Protein AF-A0A370FTV2-F1 (afdb_monomer_lite)

Foldseek 3Di:
DVPPVVVVVVVVVVCVVVDDDPCPPPDDDDDPDPVVVLVVLVVVLVVLLCLQLCPVVDDDPLSVQLNLLLVLLLQLQLVLQQVVCCVPVVDGDPVSSSQSSVQSSVQCRVCSSPDDSVVSSVSSNVSSVVVVVVVVVVVVDCSPPDPDDDCVVVVVVVVVVVVCVVVVVVDDD

Radius of gyration: 20.58 Å; chains: 1; bounding box: 53×48×52 Å

pLDDT: mean 76.9, std 18.68, range [35.16, 95.62]

Structure (mmCIF, N/CA/C/O backbone):
data_AF-A0A370FTV2-F1
#
_entry.id   AF-A0A370FTV2-F1
#
loop_
_atom_site.group_PDB
_atom_site.id
_atom_site.type_symbol
_atom_site.label_atom_id
_atom_site.label_alt_id
_atom_site.label_comp_id
_atom_site.label_asym_id
_atom_site.label_entity_id
_atom_site.label_seq_id
_atom_site.pdbx_PDB_ins_code
_atom_site.Cartn_x
_atom_site.Cartn_y
_atom_site.Cartn_z
_atom_site.occupancy
_atom_site.B_iso_or_equiv
_atom_site.auth_seq_id
_atom_site.auth_comp_id
_atom_site.auth_asym_id
_atom_site.auth_atom_id
_atom_site.pdbx_PDB_model_num
ATOM 1 N N . MET A 1 1 ? -1.020 -11.161 -9.777 1.00 52.06 1 MET A N 1
ATOM 2 C CA . MET A 1 1 ? -2.396 -11.665 -9.522 1.00 52.06 1 MET A CA 1
ATOM 3 C C . MET A 1 1 ? -2.418 -12.893 -8.604 1.00 52.06 1 MET A C 1
ATOM 5 O O . MET A 1 1 ? -3.250 -12.926 -7.708 1.00 52.06 1 MET A O 1
ATOM 9 N N . VAL A 1 2 ? -1.489 -13.851 -8.754 1.00 61.62 2 VAL A N 1
ATOM 10 C CA . VAL A 1 2 ? -1.478 -15.118 -7.987 1.00 61.62 2 VAL A CA 1
ATOM 11 C C . VAL A 1 2 ? -1.445 -14.915 -6.468 1.00 61.62 2 VAL A C 1
ATOM 13 O O . VAL A 1 2 ? -2.312 -15.440 -5.783 1.00 61.62 2 VAL A O 1
ATOM 16 N N . VAL A 1 3 ? -0.516 -14.120 -5.932 1.00 74.69 3 VAL A N 1
ATOM 17 C CA . VAL A 1 3 ? -0.322 -13.998 -4.471 1.00 74.69 3 VAL A CA 1
ATOM 18 C C . VAL A 1 3 ? -1.479 -13.260 -3.785 1.00 74.69 3 VAL A C 1
ATOM 20 O O . VAL A 1 3 ? -2.067 -13.764 -2.834 1.00 74.69 3 VAL A O 1
ATOM 23 N N . HIS A 1 4 ? -1.865 -12.090 -4.294 1.00 77.81 4 HIS A N 1
ATOM 24 C CA . HIS A 1 4 ? -2.853 -11.229 -3.632 1.00 77.81 4 HIS A CA 1
ATOM 25 C C . HIS A 1 4 ? -4.285 -11.769 -3.696 1.00 77.81 4 HIS A C 1
ATOM 27 O O . HIS A 1 4 ? -5.000 -11.735 -2.695 1.00 77.81 4 HIS A O 1
ATOM 33 N N . ALA A 1 5 ? -4.710 -12.291 -4.851 1.00 72.69 5 ALA A N 1
ATOM 34 C CA . ALA A 1 5 ? -6.067 -12.807 -5.008 1.00 72.69 5 ALA A CA 1
ATOM 35 C C . ALA A 1 5 ? -6.262 -14.130 -4.252 1.00 72.69 5 ALA A C 1
ATOM 37 O O . ALA A 1 5 ? -7.291 -14.313 -3.600 1.00 72.69 5 ALA A O 1
ATOM 38 N N . SER A 1 6 ? -5.267 -15.026 -4.284 1.00 76.31 6 SER A N 1
ATOM 39 C CA . SER A 1 6 ? -5.336 -16.300 -3.556 1.00 76.31 6 SER A CA 1
ATOM 40 C C . SER A 1 6 ? -5.300 -16.094 -2.042 1.00 76.31 6 SER A C 1
ATOM 42 O O . SER A 1 6 ? -6.149 -16.642 -1.341 1.00 76.31 6 SER A O 1
ATOM 44 N N . ALA A 1 7 ? -4.402 -15.239 -1.537 1.00 76.50 7 ALA A N 1
ATOM 45 C CA . ALA A 1 7 ? -4.344 -14.901 -0.119 1.00 76.50 7 ALA A CA 1
ATOM 46 C C . ALA A 1 7 ? -5.646 -14.236 0.358 1.00 76.50 7 ALA A C 1
ATOM 48 O O . ALA A 1 7 ? -6.161 -14.579 1.422 1.00 76.50 7 ALA A O 1
ATOM 49 N N . GLY A 1 8 ? -6.226 -13.337 -0.449 1.00 73.94 8 GLY A N 1
ATOM 50 C CA . GLY A 1 8 ? -7.512 -12.703 -0.151 1.00 73.94 8 GLY A CA 1
ATOM 51 C C . GLY A 1 8 ? -8.675 -13.699 -0.084 1.00 73.94 8 GLY A C 1
ATOM 52 O O . GLY A 1 8 ? -9.466 -13.664 0.861 1.00 73.94 8 GLY A O 1
ATOM 53 N N . ALA A 1 9 ? -8.759 -14.622 -1.046 1.00 79.88 9 ALA A N 1
ATOM 54 C CA . ALA A 1 9 ? -9.785 -15.664 -1.067 1.00 79.88 9 ALA A CA 1
ATOM 55 C C . ALA A 1 9 ? -9.634 -16.650 0.105 1.00 79.88 9 ALA A C 1
ATOM 57 O O . ALA A 1 9 ? -10.620 -16.969 0.772 1.00 79.88 9 ALA A O 1
ATOM 58 N N . ALA A 1 10 ? -8.403 -17.077 0.405 1.00 79.81 10 ALA A N 1
ATOM 59 C CA . ALA A 1 10 ? -8.106 -17.954 1.534 1.00 79.81 10 ALA A CA 1
ATOM 60 C C . ALA A 1 10 ? -8.464 -17.292 2.873 1.00 79.81 10 ALA A C 1
ATOM 62 O O . ALA A 1 10 ? -9.127 -17.907 3.708 1.00 79.81 10 ALA A O 1
ATOM 63 N N . ALA A 1 11 ? -8.109 -16.016 3.059 1.00 79.12 11 ALA A N 1
ATOM 64 C CA . ALA A 1 11 ? -8.458 -15.268 4.263 1.00 79.12 11 ALA A CA 1
ATOM 65 C C . ALA A 1 11 ? -9.979 -15.172 4.458 1.00 79.12 11 ALA A C 1
ATOM 67 O O . ALA A 1 11 ? -10.470 -15.344 5.575 1.00 79.12 11 ALA A O 1
ATOM 68 N N . LEU A 1 12 ? -10.739 -14.940 3.379 1.00 79.44 12 LEU A N 1
ATOM 69 C CA . LEU A 1 12 ? -12.200 -14.903 3.437 1.00 79.44 12 LEU A CA 1
ATOM 70 C C . LEU A 1 12 ? -12.795 -16.273 3.790 1.00 79.44 12 LEU A C 1
ATOM 72 O O . LEU A 1 12 ? -13.694 -16.341 4.627 1.00 79.44 12 LEU A O 1
ATOM 76 N N . ALA A 1 13 ? -12.280 -17.353 3.199 1.00 84.12 13 ALA A N 1
ATOM 77 C CA . ALA A 1 13 ? -12.715 -18.712 3.513 1.00 84.12 13 ALA A CA 1
ATOM 78 C C . ALA A 1 13 ? -12.480 -19.050 4.995 1.00 84.12 13 ALA A C 1
ATOM 80 O O . ALA A 1 13 ? -13.395 -19.509 5.678 1.00 84.12 13 ALA A O 1
ATOM 81 N N . ILE A 1 14 ? -11.293 -18.735 5.524 1.00 83.56 14 ILE A N 1
ATOM 82 C CA . ILE A 1 14 ? -10.955 -18.950 6.939 1.00 83.56 14 ILE A CA 1
ATOM 83 C C . ILE A 1 14 ? -11.870 -18.125 7.853 1.00 83.56 14 ILE A C 1
ATOM 85 O O . ILE A 1 14 ? -12.379 -18.648 8.841 1.00 83.56 14 ILE A O 1
ATOM 89 N N . LEU A 1 15 ? -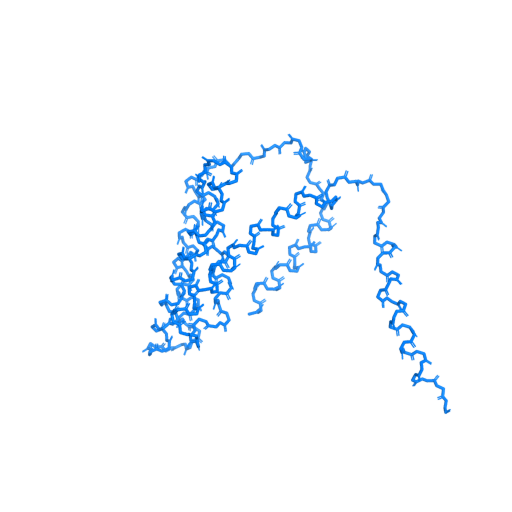12.142 -16.862 7.511 1.00 81.38 15 LEU A N 1
ATOM 90 C CA . LEU A 1 15 ? -13.063 -16.000 8.263 1.00 81.38 15 LEU A CA 1
ATOM 91 C C . LEU A 1 15 ? -14.478 -16.586 8.365 1.00 81.38 15 LEU A C 1
ATOM 93 O O . LEU A 1 15 ? -15.126 -16.438 9.401 1.00 81.38 15 LEU A O 1
ATOM 97 N N . VAL A 1 16 ? -14.957 -17.251 7.310 1.00 81.56 16 VAL A N 1
ATOM 98 C CA . VAL A 1 16 ? -16.271 -17.911 7.302 1.00 81.56 16 VAL A CA 1
ATOM 99 C C . VAL A 1 16 ? -16.275 -19.161 8.185 1.00 81.56 16 VAL A C 1
ATOM 101 O O . VAL A 1 16 ? -17.254 -19.390 8.893 1.00 81.56 16 VAL A O 1
ATOM 104 N N . VAL A 1 17 ? -15.190 -19.940 8.178 1.00 85.38 17 VAL A N 1
ATOM 105 C CA . VAL A 1 17 ? -15.082 -21.189 8.950 1.00 85.38 17 VAL A CA 1
ATOM 106 C C . VAL A 1 17 ? -14.866 -20.925 10.443 1.00 85.38 17 VAL A C 1
ATOM 108 O O . VAL A 1 17 ? -15.565 -21.500 11.272 1.00 85.38 17 VAL A O 1
ATOM 111 N N . VAL A 1 18 ? -13.930 -20.039 10.799 1.00 86.19 18 VAL A N 1
ATOM 112 C CA . VAL A 1 18 ? -13.589 -19.724 12.200 1.00 86.19 18 VAL A CA 1
ATOM 113 C C . VAL A 1 18 ? -14.689 -18.890 12.868 1.00 86.19 18 VAL A C 1
ATOM 115 O O . VAL A 1 18 ? -14.964 -19.042 14.058 1.00 86.19 18 VAL A O 1
ATOM 118 N N . GLY A 1 19 ? -15.362 -18.026 12.105 1.00 74.25 19 GLY A N 1
ATOM 119 C CA . GLY A 1 19 ? -16.423 -17.164 12.615 1.00 74.25 19 GLY A CA 1
ATOM 120 C C . GLY A 1 19 ? -15.914 -15.956 13.415 1.00 74.25 19 GLY A C 1
ATOM 121 O O . GLY A 1 19 ? -14.759 -15.542 13.327 1.00 74.25 19 GLY A O 1
ATOM 122 N N . ARG A 1 20 ? -16.821 -15.313 14.163 1.00 70.44 20 ARG A N 1
ATOM 123 C CA . ARG A 1 20 ? -16.543 -14.073 14.915 1.00 70.44 20 ARG A CA 1
ATOM 124 C C . ARG A 1 20 ? -15.758 -14.358 16.195 1.00 70.44 20 ARG A C 1
ATOM 126 O O . ARG A 1 20 ? -16.127 -15.251 16.951 1.00 70.44 20 ARG A O 1
ATOM 133 N N . ARG A 1 21 ? -14.766 -13.511 16.497 1.00 74.62 21 ARG A N 1
ATOM 134 C CA . ARG A 1 21 ? -14.107 -13.496 17.813 1.00 74.62 21 ARG A CA 1
ATOM 135 C C . ARG A 1 21 ? -15.084 -13.083 18.922 1.00 74.62 21 ARG A C 1
ATOM 137 O O . ARG A 1 21 ? -15.974 -12.258 18.686 1.00 74.62 21 ARG A O 1
ATOM 144 N N . ALA A 1 22 ? -14.870 -13.596 20.132 1.00 71.88 22 ALA A N 1
ATOM 145 C CA . ALA A 1 22 ? -15.567 -13.132 21.329 1.00 71.88 22 ALA A CA 1
ATOM 146 C C . ALA A 1 22 ? -15.300 -11.630 21.563 1.00 71.88 22 ALA A C 1
ATOM 148 O O . ALA A 1 22 ? -14.185 -11.153 21.351 1.00 71.88 22 ALA A O 1
ATOM 149 N N . GLY A 1 23 ? -16.333 -10.872 21.939 1.00 66.25 23 GLY A N 1
ATOM 150 C CA . GLY A 1 23 ? -16.245 -9.421 22.160 1.00 66.25 23 GLY A CA 1
ATOM 151 C C . GLY A 1 23 ? -16.332 -8.545 20.902 1.00 66.25 23 GLY A C 1
ATOM 152 O O . GLY A 1 23 ? -16.388 -7.332 21.022 1.00 66.25 23 GLY A O 1
ATOM 153 N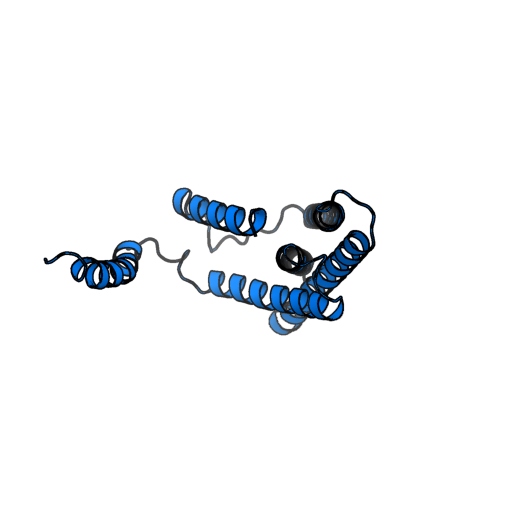 N . TRP A 1 24 ? -16.401 -9.102 19.687 1.00 65.31 24 TRP A N 1
ATOM 154 C CA . TRP A 1 24 ? -16.715 -8.303 18.491 1.00 65.31 24 TRP A CA 1
ATOM 155 C C . TRP A 1 24 ? -18.210 -7.951 18.458 1.00 65.31 24 TRP A C 1
ATOM 157 O O . TRP A 1 24 ? -19.004 -8.883 18.610 1.00 65.31 24 TRP A O 1
ATOM 167 N N . PRO A 1 25 ? -18.641 -6.709 18.166 1.00 63.44 25 PRO A N 1
ATOM 168 C CA . PRO A 1 25 ? -17.845 -5.552 17.740 1.00 63.44 25 PRO A CA 1
ATOM 169 C C . PRO A 1 25 ? -17.410 -4.612 18.878 1.00 63.44 25 PRO A C 1
ATOM 171 O O . PRO A 1 25 ? -16.708 -3.647 18.601 1.00 63.44 25 PRO A O 1
ATOM 174 N N . ASP A 1 26 ? -17.829 -4.876 20.115 1.00 58.47 26 ASP A N 1
ATOM 175 C CA . ASP A 1 26 ? -17.784 -3.910 21.220 1.00 58.47 26 ASP A CA 1
ATOM 176 C C . ASP A 1 26 ? -16.402 -3.781 21.890 1.00 58.47 26 ASP A C 1
ATOM 178 O O . ASP A 1 26 ? -16.135 -2.790 22.564 1.00 58.47 26 ASP A O 1
ATOM 182 N N . SER A 1 27 ? -15.489 -4.738 21.679 1.00 58.78 27 SER A N 1
ATOM 183 C CA . SER A 1 27 ? -14.089 -4.632 22.100 1.00 58.78 27 SER A CA 1
ATOM 184 C C . SER A 1 27 ? -13.210 -4.087 20.973 1.00 58.78 27 SER A C 1
ATOM 186 O O . SER A 1 27 ? -12.803 -4.804 20.047 1.00 58.78 27 SER A O 1
ATOM 188 N N . GLU A 1 28 ? -12.889 -2.796 21.054 1.00 57.75 28 GLU A N 1
ATOM 189 C CA . GLU A 1 28 ? -11.863 -2.186 20.215 1.00 57.75 28 GLU A CA 1
ATOM 190 C C . GLU A 1 28 ? -10.493 -2.720 20.652 1.00 57.75 28 GLU A C 1
ATOM 192 O O . GLU A 1 28 ? -9.984 -2.425 21.731 1.00 57.75 28 GLU A O 1
ATOM 197 N N . THR A 1 29 ? -9.909 -3.601 19.839 1.00 61.75 29 THR A N 1
ATOM 198 C CA . THR A 1 29 ? -8.578 -4.147 20.121 1.00 61.75 29 THR A CA 1
ATOM 199 C C . THR A 1 29 ? -7.534 -3.137 19.700 1.00 61.75 29 THR A C 1
ATOM 201 O O . THR A 1 29 ? -7.217 -3.033 18.514 1.00 61.75 29 THR A O 1
ATOM 204 N N . VAL A 1 30 ? -7.001 -2.416 20.678 1.00 64.31 30 VAL A N 1
ATOM 205 C CA . VAL A 1 30 ? -5.841 -1.551 20.488 1.00 64.31 30 VAL A CA 1
ATOM 206 C C . VAL A 1 30 ? -4.613 -2.432 20.210 1.00 64.31 30 VAL A C 1
ATOM 208 O O . VAL A 1 30 ? -4.427 -3.443 20.893 1.00 64.31 30 VAL A O 1
ATOM 211 N N . PRO A 1 31 ? -3.773 -2.108 19.210 1.00 68.81 31 PRO A N 1
ATOM 212 C CA . PRO A 1 31 ? -2.548 -2.860 18.962 1.00 68.81 31 PRO A CA 1
ATOM 213 C C . PRO A 1 31 ? -1.632 -2.830 20.186 1.00 68.81 31 PRO A C 1
ATOM 215 O O . PRO A 1 31 ? -1.322 -1.758 20.699 1.00 68.81 31 PRO A O 1
ATOM 218 N N . HIS A 1 32 ? -1.143 -3.997 20.610 1.00 79.00 32 HIS A N 1
ATOM 219 C CA . HIS A 1 32 ? -0.223 -4.107 21.748 1.00 79.00 32 HIS A CA 1
ATOM 220 C C . HIS A 1 32 ? 1.084 -3.324 21.543 1.00 79.00 32 HIS A C 1
ATOM 222 O O . HIS A 1 32 ? 1.689 -2.874 22.511 1.00 79.00 32 HIS A O 1
ATOM 228 N N . SER A 1 33 ? 1.524 -3.150 20.291 1.00 85.38 33 SER A N 1
ATOM 229 C CA . SER A 1 33 ? 2.691 -2.331 19.958 1.00 85.38 33 SER A CA 1
ATOM 230 C C . SER A 1 33 ? 2.590 -1.719 18.555 1.00 85.38 33 SER A C 1
ATOM 232 O O . SER A 1 33 ? 2.772 -2.369 17.520 1.00 85.38 33 SER A O 1
ATOM 234 N N . VAL A 1 34 ? 2.339 -0.410 18.516 1.00 85.38 34 VAL A N 1
ATOM 235 C CA . VAL A 1 34 ? 2.386 0.384 17.277 1.00 85.38 34 VAL A CA 1
ATOM 236 C C . VAL A 1 34 ? 3.790 0.380 16.646 1.00 85.38 34 VAL A C 1
ATOM 238 O O . VAL A 1 34 ? 3.869 0.140 15.440 1.00 85.38 34 VAL A O 1
ATOM 241 N N . PRO A 1 35 ? 4.906 0.517 17.399 1.00 87.44 35 PRO A N 1
ATOM 242 C CA . PRO A 1 35 ? 6.248 0.509 16.808 1.00 87.44 35 PRO A CA 1
ATOM 243 C C . PRO A 1 35 ? 6.579 -0.784 16.055 1.00 87.44 35 PRO A C 1
ATOM 245 O O . PRO A 1 35 ? 7.115 -0.740 14.951 1.00 87.44 35 PRO A O 1
ATOM 248 N N . LEU A 1 36 ? 6.188 -1.943 16.595 1.00 89.19 36 LEU A N 1
ATOM 249 C CA . LEU A 1 36 ? 6.419 -3.231 15.935 1.00 89.19 36 LEU A CA 1
ATOM 250 C C . LEU A 1 36 ? 5.658 -3.334 14.607 1.00 89.19 36 LEU A C 1
ATOM 252 O O . LEU A 1 36 ? 6.147 -3.932 13.651 1.00 89.19 36 LEU A O 1
ATOM 256 N N . THR A 1 37 ? 4.469 -2.733 14.531 1.00 87.62 37 THR A N 1
ATOM 257 C CA . THR A 1 37 ? 3.682 -2.688 13.292 1.00 87.62 37 THR A CA 1
ATOM 258 C C . THR A 1 37 ? 4.380 -1.850 12.223 1.00 87.62 37 THR A C 1
ATOM 260 O O . THR A 1 37 ? 4.408 -2.248 11.061 1.00 87.62 37 THR A O 1
ATOM 263 N N . ILE A 1 38 ? 5.008 -0.739 12.617 1.00 89.19 38 ILE A N 1
ATOM 264 C CA . ILE A 1 38 ? 5.796 0.110 11.714 1.00 89.19 38 ILE A CA 1
ATOM 265 C C . ILE A 1 38 ? 7.012 -0.651 11.190 1.00 89.19 38 ILE A C 1
ATOM 267 O O . ILE A 1 38 ? 7.247 -0.660 9.986 1.00 89.19 38 ILE A O 1
ATOM 271 N N . VAL A 1 39 ? 7.747 -1.341 12.067 1.00 92.44 39 VAL A N 1
ATOM 272 C CA . VAL A 1 39 ? 8.906 -2.155 11.665 1.00 92.44 39 VAL A CA 1
ATOM 273 C C . VAL A 1 39 ? 8.490 -3.232 10.661 1.00 92.44 39 VAL A C 1
ATOM 275 O O . VAL A 1 39 ? 9.124 -3.383 9.620 1.00 92.44 39 VAL A O 1
ATOM 278 N N . ARG A 1 40 ? 7.382 -3.938 10.921 1.00 89.06 40 ARG A N 1
ATOM 279 C CA . ARG A 1 40 ? 6.832 -4.939 9.992 1.00 89.06 40 ARG A CA 1
ATOM 280 C C . ARG A 1 40 ? 6.457 -4.330 8.643 1.00 89.06 40 ARG A C 1
ATOM 282 O O . ARG A 1 40 ? 6.775 -4.914 7.612 1.00 89.06 40 ARG A O 1
ATOM 289 N N . ALA A 1 41 ? 5.814 -3.164 8.645 1.00 89.88 41 ALA A N 1
ATOM 290 C CA . ALA A 1 41 ? 5.469 -2.452 7.419 1.00 89.88 41 ALA A CA 1
ATOM 291 C C . ALA A 1 41 ? 6.721 -2.011 6.640 1.00 89.88 41 ALA A C 1
ATOM 293 O O . ALA A 1 41 ? 6.758 -2.152 5.421 1.00 89.88 41 ALA A O 1
ATOM 294 N N . GLY A 1 42 ? 7.762 -1.547 7.337 1.00 90.62 42 GLY A N 1
ATOM 295 C CA . GLY A 1 42 ? 9.040 -1.163 6.736 1.00 90.62 42 GLY A CA 1
ATOM 296 C C . GLY A 1 42 ? 9.762 -2.340 6.081 1.00 90.62 42 GLY A C 1
ATOM 297 O O . GLY A 1 42 ? 10.169 -2.241 4.926 1.00 90.62 42 GLY A O 1
ATOM 298 N N . ILE A 1 43 ? 9.852 -3.480 6.775 1.00 93.75 43 ILE A N 1
ATOM 299 C CA . ILE A 1 43 ? 10.443 -4.710 6.220 1.00 93.75 43 ILE A CA 1
ATOM 300 C C . ILE A 1 43 ? 9.642 -5.194 5.006 1.00 93.75 43 ILE A C 1
ATOM 302 O O . ILE A 1 43 ? 10.234 -5.592 4.007 1.00 93.75 43 ILE A O 1
ATOM 306 N N . LEU A 1 44 ? 8.307 -5.137 5.066 1.00 92.50 44 LEU A N 1
ATOM 307 C CA . LEU A 1 44 ? 7.443 -5.539 3.956 1.00 92.50 44 LEU A CA 1
ATOM 308 C C . LEU A 1 44 ? 7.647 -4.653 2.725 1.00 92.50 44 LEU A C 1
ATOM 310 O O . LEU A 1 44 ? 7.762 -5.173 1.619 1.00 92.50 44 LEU A O 1
ATOM 314 N N . TRP A 1 45 ? 7.723 -3.334 2.912 1.00 92.81 45 TRP A N 1
ATOM 315 C CA . TRP A 1 45 ? 8.009 -2.403 1.822 1.00 92.81 45 TRP A CA 1
ATOM 316 C C . TRP A 1 45 ? 9.382 -2.690 1.219 1.00 92.81 45 TRP A C 1
ATOM 318 O O . TRP A 1 45 ? 9.493 -2.869 0.007 1.00 92.81 45 TRP A O 1
ATOM 328 N N . PHE A 1 46 ? 10.413 -2.811 2.058 1.00 92.62 46 PHE A N 1
ATOM 329 C CA . PHE A 1 46 ? 11.760 -3.135 1.600 1.00 92.62 46 PHE A CA 1
ATOM 330 C C . PHE A 1 46 ? 11.801 -4.455 0.816 1.00 92.62 46 PHE A C 1
ATOM 332 O O . PHE A 1 46 ? 12.342 -4.504 -0.286 1.00 92.62 46 PHE A O 1
ATOM 339 N N . GLY A 1 47 ? 11.168 -5.511 1.333 1.00 92.31 47 GLY A N 1
ATOM 340 C CA . GLY A 1 47 ? 11.081 -6.804 0.653 1.00 92.31 47 GLY A CA 1
ATOM 341 C C . GLY A 1 47 ? 10.339 -6.735 -0.685 1.00 92.31 47 GLY A C 1
ATOM 342 O O . GLY A 1 47 ? 10.676 -7.466 -1.617 1.00 92.31 47 GLY A O 1
ATOM 343 N N . TRP A 1 48 ? 9.380 -5.815 -0.824 1.00 92.75 48 TRP A N 1
ATOM 344 C CA . TRP A 1 48 ? 8.623 -5.628 -2.061 1.00 92.75 48 TRP A CA 1
ATOM 345 C C . TRP A 1 48 ? 9.474 -5.130 -3.230 1.00 92.75 48 TRP A C 1
ATOM 347 O O . TRP A 1 48 ? 9.164 -5.427 -4.384 1.00 92.75 48 TRP A O 1
ATOM 357 N N . PHE A 1 49 ? 10.570 -4.418 -2.948 1.00 89.38 49 PHE A N 1
ATOM 358 C CA . PHE A 1 49 ? 11.544 -4.049 -3.974 1.00 89.38 49 PHE A CA 1
ATOM 359 C C . PHE A 1 49 ? 12.147 -5.285 -4.633 1.00 89.38 49 PHE A C 1
ATOM 361 O O . PHE A 1 49 ? 12.144 -5.382 -5.857 1.00 89.38 49 PHE A O 1
ATOM 368 N N . GLY A 1 50 ? 12.590 -6.257 -3.831 1.00 87.38 50 GLY A N 1
ATOM 369 C CA . GLY A 1 50 ? 13.100 -7.529 -4.339 1.00 87.38 50 GLY A CA 1
ATOM 370 C C . GLY A 1 50 ? 12.029 -8.337 -5.072 1.00 87.38 50 GLY A C 1
ATOM 371 O O . GLY A 1 50 ? 12.317 -8.924 -6.108 1.00 87.38 50 GLY A O 1
ATOM 372 N N . PHE A 1 51 ? 10.785 -8.311 -4.584 1.00 87.69 51 PHE A N 1
ATOM 373 C CA . PHE A 1 51 ? 9.666 -9.020 -5.210 1.00 87.69 51 PHE A CA 1
ATOM 374 C C . PHE A 1 51 ? 9.332 -8.486 -6.613 1.00 87.69 51 PHE A C 1
ATOM 376 O O . PHE A 1 51 ? 9.180 -9.272 -7.540 1.00 87.69 51 PHE A O 1
ATOM 383 N N . ASN A 1 52 ? 9.251 -7.161 -6.789 1.00 89.12 52 ASN A N 1
ATOM 384 C CA . ASN A 1 52 ? 8.864 -6.561 -8.072 1.00 89.12 52 ASN A CA 1
ATOM 385 C C . ASN A 1 52 ? 10.042 -6.388 -9.042 1.00 89.12 52 ASN A C 1
ATOM 387 O O . ASN A 1 52 ? 9.861 -6.520 -10.248 1.00 89.12 52 ASN A O 1
ATOM 391 N N . ALA A 1 53 ? 11.242 -6.078 -8.547 1.00 87.00 53 ALA A N 1
ATOM 392 C CA . ALA A 1 53 ? 12.416 -5.885 -9.399 1.00 87.00 53 ALA A CA 1
ATOM 393 C C . ALA A 1 53 ? 13.130 -7.194 -9.746 1.00 87.00 53 ALA A C 1
ATOM 395 O O . ALA A 1 53 ? 13.782 -7.285 -10.782 1.00 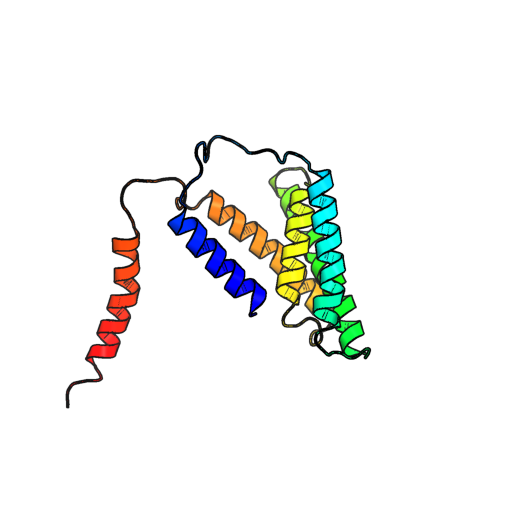87.00 53 ALA A O 1
ATOM 396 N N . GLY A 1 54 ? 13.014 -8.202 -8.877 1.00 84.12 54 GLY A N 1
ATOM 397 C CA . GLY A 1 54 ? 13.662 -9.500 -9.039 1.00 84.12 54 GLY A CA 1
ATOM 398 C C . GLY A 1 54 ? 12.910 -10.486 -9.932 1.00 84.12 54 GLY A C 1
ATOM 399 O O . GLY A 1 54 ? 13.498 -11.496 -10.305 1.00 84.12 54 GLY A O 1
ATOM 400 N N . ASP A 1 55 ? 11.657 -10.207 -10.314 1.00 81.81 55 ASP A N 1
ATOM 401 C CA . ASP A 1 55 ? 10.810 -11.129 -11.098 1.00 81.81 55 ASP A CA 1
ATOM 402 C C . ASP A 1 55 ? 11.421 -11.477 -12.472 1.00 81.81 55 ASP A C 1
ATOM 404 O O . ASP A 1 55 ? 11.257 -12.582 -12.981 1.00 81.81 55 ASP A O 1
ATOM 408 N N . GLY A 1 56 ? 12.215 -10.563 -13.042 1.00 77.44 56 GLY A N 1
ATOM 409 C CA . GLY A 1 56 ? 12.932 -10.776 -14.302 1.00 77.44 56 GLY A CA 1
ATOM 410 C C . GLY A 1 56 ? 14.286 -11.486 -14.179 1.00 77.44 56 GLY A C 1
ATOM 411 O O . GLY A 1 56 ? 14.932 -11.691 -15.204 1.00 77.44 56 GLY A O 1
ATOM 412 N N . LEU A 1 57 ? 14.748 -11.811 -12.959 1.00 83.50 57 LEU A N 1
ATOM 413 C CA . LEU A 1 57 ? 16.061 -12.418 -12.653 1.00 83.50 57 LEU A CA 1
ATOM 414 C C . LEU A 1 57 ? 17.268 -11.714 -13.314 1.00 83.50 57 LEU A C 1
ATOM 416 O O . LEU A 1 57 ? 18.321 -12.316 -13.525 1.00 83.50 57 LEU A O 1
ATOM 420 N N . GLN A 1 58 ? 17.123 -10.432 -13.650 1.00 86.38 58 GLN A N 1
ATOM 421 C CA . GLN A 1 58 ? 18.106 -9.633 -14.378 1.00 86.38 58 GLN A CA 1
ATOM 422 C C . GLN A 1 58 ? 18.149 -8.208 -13.824 1.00 86.38 58 GLN A C 1
ATOM 424 O O . GLN A 1 58 ? 17.117 -7.626 -13.503 1.00 86.38 58 GLN A O 1
ATOM 429 N N . ALA A 1 59 ? 19.342 -7.613 -13.778 1.00 87.69 59 ALA A N 1
ATOM 430 C CA . ALA A 1 59 ? 19.531 -6.209 -13.421 1.00 87.69 59 ALA A CA 1
ATOM 431 C C . ALA A 1 59 ? 19.552 -5.344 -14.691 1.00 87.69 59 ALA A C 1
ATOM 433 O O . ALA A 1 59 ? 20.609 -5.049 -15.244 1.00 87.69 59 ALA A O 1
ATOM 434 N N . ASN A 1 60 ? 18.368 -4.984 -15.188 1.00 89.38 60 ASN A N 1
ATOM 435 C CA . ASN A 1 60 ? 18.192 -4.218 -16.423 1.00 89.38 60 ASN A CA 1
ATOM 436 C C . ASN A 1 60 ? 17.262 -3.004 -16.211 1.00 89.38 60 ASN A C 1
ATOM 438 O O . ASN A 1 60 ? 16.787 -2.742 -15.103 1.00 89.38 60 ASN A O 1
ATOM 442 N N . GLY A 1 61 ? 16.986 -2.249 -17.280 1.00 88.12 61 GLY A N 1
ATOM 443 C CA . GLY A 1 61 ? 16.109 -1.074 -17.213 1.00 88.12 61 GLY A CA 1
ATOM 444 C C . GLY A 1 61 ? 14.683 -1.384 -16.737 1.00 88.12 61 GLY A C 1
ATOM 445 O O . GLY A 1 61 ? 14.072 -0.550 -16.075 1.00 88.12 61 GLY A O 1
ATOM 446 N N . VAL A 1 62 ? 14.176 -2.595 -16.994 1.00 88.62 62 VAL A N 1
ATOM 447 C CA . VAL A 1 62 ? 12.853 -3.040 -16.525 1.00 88.62 62 VAL A CA 1
ATOM 448 C C . VAL A 1 62 ? 12.857 -3.240 -15.008 1.00 88.62 62 VAL A C 1
ATOM 450 O O . VAL A 1 62 ? 11.928 -2.798 -14.337 1.00 88.62 62 VAL A O 1
ATOM 453 N N . ALA A 1 63 ? 13.920 -3.824 -14.447 1.00 90.00 63 ALA A N 1
ATOM 454 C CA . ALA A 1 63 ? 14.079 -3.957 -12.998 1.00 90.00 63 ALA A CA 1
ATOM 455 C C . ALA A 1 63 ? 14.180 -2.585 -12.304 1.00 90.00 63 ALA A C 1
ATOM 457 O O . ALA A 1 63 ? 13.545 -2.363 -11.272 1.00 90.00 63 ALA A O 1
ATOM 458 N N . ALA A 1 64 ? 14.915 -1.635 -12.896 1.00 91.25 64 ALA A N 1
ATOM 459 C CA . ALA A 1 64 ? 15.003 -0.266 -12.382 1.00 91.25 64 ALA A CA 1
ATOM 460 C C . ALA A 1 64 ? 13.640 0.451 -12.410 1.00 91.25 64 ALA A C 1
ATOM 462 O O . ALA A 1 64 ? 13.245 1.072 -11.421 1.00 91.25 64 ALA A O 1
ATOM 463 N N . GLN A 1 65 ? 12.889 0.313 -13.506 1.00 91.25 65 GLN A N 1
ATOM 464 C CA . GLN A 1 65 ? 11.528 0.842 -13.617 1.00 91.25 65 GLN A CA 1
ATOM 465 C C . GLN A 1 65 ? 10.580 0.204 -12.597 1.00 91.25 65 GLN A C 1
ATOM 467 O O . GLN A 1 65 ? 9.849 0.910 -11.904 1.00 91.25 65 GLN A O 1
ATOM 472 N N . ALA A 1 66 ? 10.650 -1.117 -12.417 1.00 91.69 66 ALA A N 1
ATOM 473 C CA . ALA A 1 66 ? 9.854 -1.819 -11.420 1.00 91.69 66 ALA A CA 1
ATOM 474 C C . ALA A 1 66 ? 10.134 -1.325 -9.993 1.00 91.69 66 ALA A C 1
ATOM 476 O O . ALA A 1 66 ? 9.185 -1.127 -9.231 1.00 91.69 66 ALA A O 1
ATOM 477 N N . LEU A 1 67 ? 11.396 -1.058 -9.628 1.00 92.31 67 LEU A N 1
ATOM 478 C CA . LEU A 1 67 ? 11.745 -0.460 -8.330 1.00 92.31 67 LEU A CA 1
ATOM 479 C C . LEU A 1 67 ? 11.110 0.919 -8.143 1.00 92.31 67 LEU A C 1
ATOM 481 O O . LEU A 1 67 ? 10.457 1.162 -7.123 1.00 92.31 67 LEU A O 1
ATOM 485 N N . LEU A 1 68 ? 11.279 1.805 -9.127 1.00 94.06 68 LEU A N 1
ATOM 486 C CA . LEU A 1 68 ? 10.750 3.168 -9.077 1.00 94.06 68 LEU A CA 1
ATOM 487 C C . LEU A 1 68 ? 9.226 3.164 -8.964 1.00 94.06 68 LEU A C 1
ATOM 489 O O . LEU A 1 68 ? 8.670 3.772 -8.050 1.00 94.06 68 LEU A O 1
ATOM 493 N N . ASN A 1 69 ? 8.551 2.404 -9.823 1.00 93.69 69 ASN A N 1
ATOM 494 C CA . ASN A 1 69 ? 7.097 2.295 -9.826 1.00 93.69 69 ASN A CA 1
ATOM 495 C C . ASN A 1 69 ? 6.561 1.703 -8.519 1.00 93.69 69 ASN A C 1
ATOM 497 O O . ASN A 1 69 ? 5.533 2.152 -8.013 1.00 93.69 69 ASN A O 1
ATOM 501 N N . THR A 1 70 ? 7.283 0.750 -7.925 1.00 94.31 70 THR A N 1
ATOM 502 C CA . THR A 1 70 ? 6.948 0.188 -6.609 1.00 94.31 70 THR A CA 1
ATOM 503 C C . THR A 1 70 ? 7.016 1.248 -5.514 1.00 94.31 70 THR A C 1
ATOM 505 O O . THR A 1 70 ? 6.081 1.369 -4.721 1.00 94.31 70 THR A O 1
ATOM 508 N N . HIS A 1 71 ? 8.087 2.047 -5.483 1.00 95.25 71 HIS A N 1
ATOM 509 C CA . HIS A 1 71 ? 8.242 3.119 -4.500 1.00 95.25 71 HIS A CA 1
ATOM 510 C C . HIS A 1 71 ? 7.163 4.195 -4.656 1.00 95.25 71 HIS A C 1
ATOM 512 O O . HIS A 1 71 ? 6.501 4.564 -3.685 1.00 95.25 71 HIS A O 1
ATOM 518 N N . VAL A 1 72 ? 6.956 4.662 -5.889 1.00 95.25 72 VAL A N 1
ATOM 519 C CA . VAL A 1 72 ? 6.022 5.745 -6.206 1.00 95.25 72 VAL A CA 1
ATOM 520 C C . VAL A 1 72 ? 4.578 5.331 -5.925 1.00 95.25 72 VAL A C 1
ATOM 522 O O . VAL A 1 72 ? 3.840 6.088 -5.296 1.00 95.25 72 VAL A O 1
ATOM 525 N N . ALA A 1 73 ? 4.170 4.119 -6.312 1.00 93.88 73 ALA A N 1
ATOM 526 C CA . ALA A 1 73 ? 2.819 3.631 -6.041 1.00 93.88 73 ALA A CA 1
ATOM 527 C C . ALA A 1 73 ? 2.552 3.454 -4.537 1.00 93.88 73 ALA A C 1
ATOM 529 O O . ALA A 1 73 ? 1.464 3.781 -4.056 1.00 93.88 73 ALA A O 1
ATOM 530 N N . ALA A 1 74 ? 3.537 2.969 -3.778 1.00 94.44 74 ALA A N 1
ATOM 531 C CA . ALA A 1 74 ? 3.431 2.832 -2.329 1.00 94.44 74 ALA A CA 1
ATOM 532 C C . ALA A 1 74 ? 3.311 4.192 -1.626 1.00 94.44 74 ALA A C 1
ATOM 534 O O . ALA A 1 74 ? 2.431 4.377 -0.783 1.00 94.44 74 ALA A O 1
ATOM 535 N N . ALA A 1 75 ? 4.139 5.165 -2.019 1.00 95.56 75 ALA A N 1
ATOM 536 C CA . ALA A 1 75 ? 4.067 6.532 -1.514 1.00 95.56 75 ALA A CA 1
ATOM 537 C C . ALA A 1 75 ? 2.719 7.188 -1.851 1.00 95.56 75 ALA A C 1
ATOM 539 O O . ALA A 1 75 ? 2.084 7.772 -0.974 1.00 95.56 75 ALA A O 1
ATOM 540 N N . ALA A 1 76 ? 2.233 7.029 -3.086 1.00 94.81 76 ALA A N 1
ATOM 541 C CA . ALA A 1 76 ? 0.939 7.558 -3.509 1.00 94.81 76 ALA A CA 1
ATOM 542 C C . ALA A 1 76 ? -0.227 6.948 -2.712 1.00 94.81 76 ALA A C 1
ATOM 544 O O . ALA A 1 76 ? -1.093 7.680 -2.230 1.00 94.81 76 ALA A O 1
ATOM 545 N N . GLY A 1 77 ? -0.228 5.625 -2.514 1.00 92.56 77 GLY A N 1
ATOM 546 C CA . GLY A 1 77 ? -1.239 4.933 -1.710 1.00 92.56 77 GLY A CA 1
ATOM 547 C C . GLY A 1 77 ? -1.229 5.359 -0.241 1.00 92.56 77 GLY A C 1
ATOM 548 O O . GLY A 1 77 ? -2.292 5.586 0.340 1.00 92.56 77 GLY A O 1
ATOM 549 N N . LEU A 1 78 ? -0.041 5.541 0.345 1.00 95.62 78 LEU A N 1
ATOM 550 C CA . LEU A 1 78 ? 0.131 6.061 1.704 1.00 95.62 78 LEU A CA 1
ATOM 551 C C . LEU A 1 78 ? -0.423 7.482 1.836 1.00 95.62 78 LEU A C 1
ATOM 553 O O . LEU A 1 78 ? -1.241 7.741 2.720 1.00 95.62 78 LEU A O 1
ATOM 557 N N . VAL A 1 79 ? 0.002 8.397 0.961 1.00 95.62 79 VAL A N 1
ATOM 558 C CA . VAL A 1 79 ? -0.387 9.815 1.016 1.00 95.62 79 VAL A CA 1
ATOM 559 C C . VAL A 1 79 ? -1.893 9.960 0.858 1.00 95.62 79 VAL A C 1
ATOM 561 O O . VAL A 1 79 ? -2.536 10.634 1.659 1.00 95.62 79 VAL A O 1
ATOM 564 N N . ILE A 1 80 ? -2.481 9.273 -0.120 1.00 94.88 80 ILE A N 1
ATOM 565 C CA . ILE A 1 80 ? -3.927 9.300 -0.331 1.00 94.88 80 ILE A CA 1
ATOM 566 C C . ILE A 1 80 ? -4.683 8.752 0.874 1.00 94.88 80 ILE A C 1
ATOM 568 O O . ILE A 1 80 ? -5.693 9.333 1.271 1.00 94.88 80 ILE A O 1
ATOM 572 N N . TRP A 1 81 ? -4.197 7.676 1.493 1.00 94.06 81 TRP A N 1
ATOM 573 C CA . TRP A 1 81 ? -4.826 7.163 2.703 1.00 94.06 81 TRP A CA 1
ATOM 574 C C . TRP A 1 81 ? -4.813 8.193 3.827 1.00 94.06 81 TRP A C 1
ATOM 576 O O . TRP A 1 81 ? -5.855 8.438 4.432 1.00 94.06 81 TRP A O 1
ATOM 586 N N . LEU A 1 82 ? -3.661 8.819 4.074 1.00 93.06 82 LEU A N 1
ATOM 587 C CA . LEU A 1 82 ? -3.509 9.838 5.109 1.00 93.06 82 LEU A CA 1
ATOM 588 C C . LEU A 1 82 ? -4.393 11.056 4.849 1.00 93.06 82 LEU A C 1
ATOM 590 O O . LEU A 1 82 ? -5.055 11.528 5.769 1.00 93.06 82 LEU A O 1
ATOM 594 N N . ILE A 1 83 ? -4.468 11.522 3.602 1.00 94.06 83 ILE A N 1
ATOM 595 C CA . ILE A 1 83 ? -5.352 12.620 3.199 1.00 94.06 83 ILE A CA 1
ATOM 596 C C . ILE A 1 83 ? -6.814 12.256 3.495 1.00 94.06 83 ILE A C 1
ATOM 598 O O . ILE A 1 83 ? -7.535 13.015 4.144 1.00 94.06 83 ILE A O 1
ATOM 602 N N . LEU A 1 84 ? -7.261 11.070 3.074 1.00 90.31 84 LEU A N 1
ATOM 603 C CA . LEU A 1 84 ? -8.630 10.602 3.312 1.00 90.31 84 LEU A CA 1
ATOM 604 C C . LEU A 1 84 ? -8.944 10.375 4.789 1.00 90.31 84 LEU A C 1
ATOM 606 O O . LEU A 1 84 ? -10.098 10.498 5.201 1.00 90.31 84 LEU A O 1
ATOM 610 N N . GLU A 1 85 ? -7.962 9.950 5.571 1.00 91.25 85 GLU A N 1
ATOM 611 C CA . GLU A 1 85 ? -8.106 9.757 7.007 1.00 91.25 85 GLU A CA 1
ATOM 612 C C . GLU A 1 85 ? -8.210 11.108 7.714 1.00 91.25 85 GLU A C 1
ATOM 614 O O . GLU A 1 85 ? -9.154 11.321 8.473 1.00 91.25 85 GLU A O 1
ATOM 619 N N . TRP A 1 86 ? -7.348 12.059 7.352 1.00 90.69 86 TRP A N 1
ATOM 620 C CA . TRP A 1 86 ? -7.371 13.425 7.862 1.00 90.69 86 TRP A CA 1
ATOM 621 C C . TRP A 1 86 ? -8.710 14.111 7.597 1.00 90.69 86 TRP A C 1
ATOM 623 O O . TRP A 1 86 ? -9.351 14.585 8.531 1.00 90.69 86 TRP A O 1
ATOM 633 N N . PHE A 1 87 ? -9.198 14.086 6.353 1.00 90.25 87 PHE A N 1
ATOM 634 C CA . PHE A 1 87 ? -10.481 14.705 6.000 1.00 90.25 87 PHE A CA 1
ATOM 635 C C . PHE A 1 87 ? -11.684 14.095 6.727 1.00 90.25 87 PHE A C 1
ATOM 637 O O . PHE A 1 87 ? -12.724 14.737 6.836 1.00 90.25 87 PHE A O 1
ATOM 644 N N . ARG A 1 88 ? -11.588 12.844 7.192 1.00 84.06 88 ARG A N 1
ATOM 645 C CA . ARG A 1 88 ? -12.751 12.099 7.705 1.00 84.06 88 ARG A CA 1
ATOM 646 C C . ARG A 1 88 ? -12.732 11.877 9.209 1.00 84.06 88 ARG A C 1
ATOM 648 O O . ARG A 1 88 ? -13.797 11.729 9.792 1.00 84.06 88 ARG A O 1
ATOM 655 N N . GLN A 1 89 ? -11.553 11.765 9.804 1.00 85.38 89 GLN A N 1
ATOM 656 C CA . GLN A 1 89 ? -11.350 11.482 11.226 1.00 85.38 89 GLN A CA 1
ATOM 657 C C . GLN A 1 89 ? -10.638 12.642 11.937 1.00 85.38 89 GLN A C 1
ATOM 659 O O . GLN A 1 89 ? -10.532 12.636 13.159 1.00 85.38 89 GLN A O 1
ATOM 664 N N . GLY A 1 90 ? -10.142 13.633 11.187 1.00 85.75 90 GLY A N 1
ATOM 665 C CA . GLY A 1 90 ? -9.418 14.788 11.720 1.00 85.75 90 GLY A CA 1
ATOM 666 C C . GLY A 1 90 ? -8.001 14.473 12.203 1.00 85.75 90 GLY A C 1
ATOM 667 O O . GLY A 1 90 ? -7.349 15.350 12.762 1.00 85.75 90 GLY A O 1
ATOM 668 N N . ARG A 1 91 ? -7.522 13.231 12.041 1.00 82.00 91 ARG A N 1
ATOM 669 C CA . ARG A 1 91 ? -6.196 12.777 12.486 1.00 82.00 91 ARG A CA 1
ATOM 670 C C . ARG A 1 91 ? -5.638 11.749 11.508 1.00 82.00 91 ARG A C 1
ATOM 672 O O . ARG A 1 91 ? -6.363 10.855 11.087 1.00 82.00 91 ARG A O 1
ATOM 679 N N . ALA A 1 92 ? -4.356 11.866 11.180 1.00 87.31 92 ALA A N 1
ATOM 680 C CA . ALA A 1 92 ? -3.607 10.851 10.442 1.00 87.31 92 ALA A CA 1
ATOM 681 C C . ALA A 1 92 ? -3.073 9.784 11.407 1.00 87.31 92 ALA A C 1
ATOM 683 O O . ALA A 1 92 ? -2.475 10.120 12.432 1.00 87.31 92 ALA A O 1
ATOM 684 N N . THR A 1 93 ? -3.254 8.505 11.077 1.00 87.81 93 THR A N 1
ATOM 685 C CA . THR A 1 93 ? -2.744 7.387 11.871 1.00 87.81 93 THR A CA 1
ATOM 686 C C . THR A 1 93 ? -1.626 6.657 11.141 1.00 87.81 93 THR A C 1
ATOM 688 O O . THR A 1 93 ? -1.629 6.483 9.921 1.00 87.81 93 THR A O 1
ATOM 691 N N . VAL A 1 94 ? -0.650 6.164 11.904 1.00 87.81 94 VAL A N 1
ATOM 692 C CA . VAL A 1 94 ? 0.463 5.401 11.325 1.00 87.81 94 VAL A CA 1
ATOM 693 C C . VAL A 1 94 ? -0.006 4.043 10.786 1.00 87.81 94 VAL A C 1
ATOM 695 O O . VAL A 1 94 ? 0.513 3.544 9.791 1.00 87.81 94 VAL A O 1
ATOM 698 N N . LEU A 1 95 ? -1.036 3.460 11.403 1.00 86.31 95 LEU A N 1
ATOM 699 C CA . LEU A 1 95 ? -1.665 2.228 10.918 1.00 86.31 95 LEU A CA 1
ATOM 700 C C . LEU A 1 95 ? -2.369 2.456 9.576 1.00 86.31 95 LEU A C 1
ATOM 702 O O . LEU A 1 95 ? -2.280 1.609 8.684 1.00 86.31 95 LEU A O 1
ATOM 706 N N . GLY A 1 96 ? -3.027 3.608 9.419 1.00 86.69 96 GLY A N 1
ATOM 707 C CA . GLY A 1 96 ? -3.601 4.048 8.155 1.00 86.69 96 GLY A CA 1
ATOM 708 C C . GLY A 1 96 ? -2.530 4.206 7.080 1.00 86.69 96 GLY A C 1
ATOM 709 O O . GLY A 1 96 ? -2.647 3.600 6.016 1.00 86.69 96 GLY A O 1
ATOM 710 N N . ALA A 1 97 ? -1.437 4.910 7.391 1.00 89.44 97 ALA A N 1
ATOM 711 C CA . ALA A 1 97 ? -0.296 5.065 6.487 1.00 89.44 97 ALA A CA 1
ATOM 712 C C . ALA A 1 97 ? 0.266 3.715 6.008 1.00 89.44 97 ALA A C 1
ATOM 714 O O . ALA A 1 97 ? 0.432 3.502 4.806 1.00 89.44 97 ALA A O 1
ATOM 715 N N . ALA A 1 98 ? 0.507 2.781 6.934 1.00 90.62 98 ALA A N 1
ATOM 716 C CA . ALA A 1 98 ? 1.010 1.446 6.612 1.00 90.62 98 ALA A CA 1
ATOM 717 C C . ALA A 1 98 ? 0.029 0.658 5.726 1.00 90.62 98 ALA A C 1
ATOM 719 O O . ALA A 1 98 ? 0.438 0.016 4.761 1.00 90.62 98 ALA A O 1
ATOM 720 N N . THR A 1 99 ? -1.273 0.741 6.012 1.00 90.56 99 THR A N 1
ATOM 721 C CA . THR A 1 99 ? -2.312 0.062 5.219 1.00 90.56 99 THR A CA 1
ATOM 722 C C . THR A 1 99 ? -2.405 0.638 3.805 1.00 90.56 99 THR A C 1
ATOM 724 O O . THR A 1 99 ? -2.500 -0.118 2.838 1.00 90.56 99 THR A O 1
ATOM 727 N N . GLY A 1 100 ? -2.327 1.965 3.671 1.00 90.75 100 GLY A N 1
ATOM 728 C CA . GLY A 1 100 ? -2.306 2.651 2.380 1.00 90.75 100 GLY A CA 1
ATOM 729 C C . GLY A 1 100 ? -1.083 2.298 1.537 1.00 90.75 100 GLY A C 1
ATOM 730 O O . GLY A 1 100 ? -1.229 1.996 0.352 1.00 90.75 100 GLY A O 1
ATOM 731 N N . ALA A 1 101 ? 0.101 2.248 2.154 1.00 92.56 101 ALA A N 1
ATOM 732 C CA . ALA A 1 101 ? 1.327 1.828 1.478 1.00 92.56 101 ALA A CA 1
ATOM 733 C C . ALA A 1 101 ? 1.213 0.399 0.928 1.00 92.56 101 ALA A C 1
ATOM 735 O O . ALA A 1 101 ? 1.477 0.162 -0.249 1.00 92.56 101 ALA A O 1
ATOM 736 N N . VAL A 1 102 ? 0.750 -0.546 1.755 1.00 92.00 102 VAL A N 1
ATOM 737 C CA . VAL A 1 102 ? 0.582 -1.953 1.353 1.00 92.00 102 VAL A CA 1
ATOM 738 C C . VAL A 1 102 ? -0.470 -2.106 0.253 1.00 92.00 102 VAL A C 1
ATOM 740 O O . VAL A 1 102 ? -0.275 -2.900 -0.665 1.00 92.00 102 VAL A O 1
ATOM 743 N N . ALA A 1 103 ? -1.557 -1.329 0.291 1.00 91.31 103 ALA A N 1
ATOM 744 C CA . ALA A 1 103 ? -2.556 -1.331 -0.777 1.00 91.31 103 ALA A CA 1
ATOM 745 C C . ALA A 1 103 ? -1.959 -0.886 -2.126 1.00 91.31 103 ALA A C 1
ATOM 747 O O . ALA A 1 103 ? -2.224 -1.517 -3.154 1.00 91.31 103 ALA A O 1
ATOM 748 N N . GLY A 1 104 ? -1.120 0.156 -2.122 1.00 89.19 104 GLY A N 1
ATOM 749 C CA . GLY A 1 104 ? -0.386 0.606 -3.308 1.00 89.19 104 GLY A CA 1
ATOM 750 C C . GLY A 1 104 ? 0.585 -0.457 -3.832 1.00 89.19 104 GLY A C 1
ATOM 751 O O . GLY A 1 104 ? 0.518 -0.821 -5.007 1.00 89.19 104 GLY A O 1
ATOM 752 N N . LEU A 1 105 ? 1.415 -1.022 -2.947 1.00 89.56 105 LEU A N 1
ATOM 753 C CA . LEU A 1 105 ? 2.376 -2.090 -3.268 1.00 89.56 105 LEU A CA 1
ATOM 754 C C . LEU A 1 105 ? 1.698 -3.316 -3.905 1.00 89.56 105 LEU A C 1
ATOM 756 O O . LEU A 1 105 ? 2.108 -3.794 -4.967 1.00 89.56 105 LEU A O 1
ATOM 760 N N . ALA A 1 106 ? 0.605 -3.789 -3.303 1.00 90.12 106 ALA A N 1
ATOM 761 C CA . ALA A 1 106 ? -0.161 -4.928 -3.803 1.00 90.12 106 ALA A CA 1
ATOM 762 C C . ALA A 1 106 ? -0.743 -4.688 -5.203 1.00 90.12 106 ALA A C 1
ATOM 764 O O . ALA A 1 106 ? -0.765 -5.599 -6.034 1.00 90.12 106 ALA A O 1
ATOM 765 N N . THR A 1 107 ? -1.193 -3.461 -5.474 1.00 90.00 107 THR A N 1
ATOM 766 C CA . THR A 1 107 ? -1.898 -3.127 -6.718 1.00 90.00 107 THR A CA 1
ATOM 767 C C . THR A 1 107 ? -0.946 -2.871 -7.883 1.00 90.00 107 THR A C 1
ATOM 769 O O . THR A 1 107 ? -1.279 -3.230 -9.008 1.00 90.00 107 THR A O 1
ATOM 772 N N . VAL A 1 108 ? 0.245 -2.312 -7.636 1.00 89.44 108 VAL A N 1
ATOM 773 C CA . VAL A 1 108 ? 1.251 -2.071 -8.692 1.00 89.44 108 VAL A CA 1
ATOM 774 C C . VAL A 1 108 ? 1.998 -3.344 -9.107 1.00 89.44 108 VAL A C 1
ATOM 776 O O . VAL A 1 108 ? 2.506 -3.433 -10.218 1.00 89.44 108 VAL A O 1
ATOM 779 N N . THR A 1 109 ? 2.017 -4.365 -8.245 1.00 89.50 109 THR A N 1
ATOM 780 C CA . THR A 1 109 ? 2.726 -5.641 -8.455 1.00 89.50 109 THR A CA 1
ATOM 781 C C . THR A 1 109 ? 2.568 -6.264 -9.860 1.00 89.50 109 THR A C 1
ATOM 783 O O . THR A 1 109 ? 3.581 -6.596 -10.462 1.00 89.50 109 THR A O 1
ATOM 786 N N . PRO A 1 110 ? 1.360 -6.448 -10.439 1.00 86.12 110 PRO A N 1
ATOM 787 C CA . PRO A 1 110 ? 1.226 -7.085 -11.754 1.00 86.12 110 PRO A CA 1
ATOM 788 C C . PRO A 1 110 ? 1.750 -6.242 -12.925 1.00 86.12 110 PRO A C 1
ATOM 790 O O . PRO A 1 110 ? 1.860 -6.764 -14.028 1.00 86.12 110 PRO A O 1
ATOM 793 N N . CYS A 1 111 ? 2.012 -4.952 -12.722 1.00 86.31 111 CYS A N 1
ATOM 794 C CA . CYS A 1 111 ? 2.337 -4.025 -13.799 1.00 86.31 111 CYS A CA 1
ATOM 795 C C . CYS A 1 111 ? 3.612 -3.212 -13.540 1.00 86.31 111 CYS A C 1
ATOM 797 O O . CYS A 1 111 ? 3.937 -2.343 -14.341 1.00 86.31 111 CYS A O 1
ATOM 799 N N . ALA A 1 112 ? 4.348 -3.498 -12.460 1.00 85.31 112 ALA A N 1
ATOM 800 C CA . ALA A 1 112 ? 5.448 -2.667 -11.977 1.00 85.31 112 ALA A CA 1
ATOM 801 C C . ALA A 1 112 ? 6.524 -2.393 -13.042 1.00 85.31 112 ALA A C 1
ATOM 803 O O . ALA A 1 112 ? 6.983 -1.262 -13.139 1.00 85.31 112 ALA A O 1
ATOM 804 N N . GLY A 1 113 ? 6.885 -3.378 -13.870 1.00 84.56 113 GLY A N 1
ATOM 805 C CA . GLY A 1 1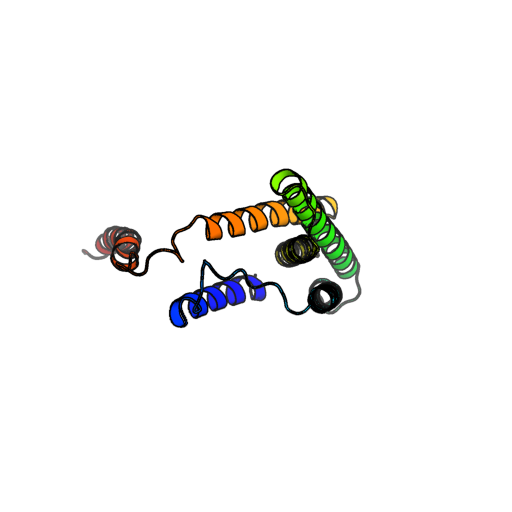13 ? 7.896 -3.221 -14.927 1.00 84.56 113 GLY A CA 1
ATOM 806 C C . GLY A 1 113 ? 7.376 -2.722 -16.282 1.00 84.56 113 GLY A C 1
ATOM 807 O O . GL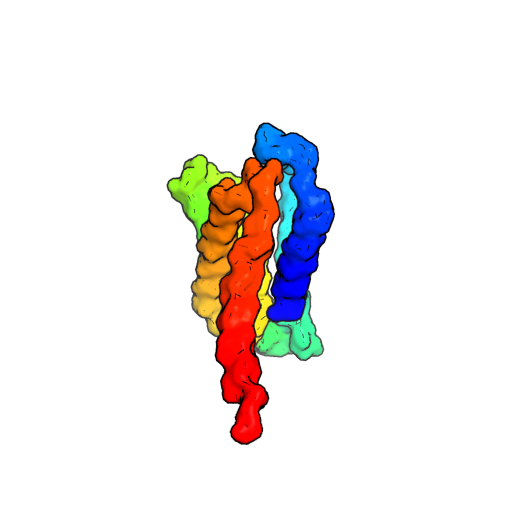Y A 1 113 ? 8.176 -2.531 -17.191 1.00 84.56 113 GLY A O 1
ATOM 808 N N . TYR A 1 114 ? 6.061 -2.537 -16.446 1.00 85.38 114 TYR A N 1
ATOM 809 C CA . TYR A 1 114 ? 5.430 -2.320 -17.762 1.00 85.38 114 TYR A CA 1
ATOM 810 C C . TYR A 1 114 ? 4.659 -1.004 -17.887 1.00 85.38 114 TYR A C 1
ATOM 812 O O . TYR A 1 114 ? 4.203 -0.666 -18.977 1.00 85.38 114 TYR A O 1
ATOM 820 N N . VAL A 1 115 ? 4.467 -0.283 -16.782 1.00 89.88 115 VAL A N 1
ATOM 821 C CA . VAL A 1 115 ? 3.754 1.001 -16.762 1.00 89.88 115 VAL A CA 1
ATOM 822 C C . VAL A 1 115 ? 4.719 2.153 -16.570 1.00 89.88 115 VAL A C 1
ATOM 824 O O . VAL A 1 115 ? 5.793 1.993 -15.995 1.00 89.88 115 VAL A O 1
ATOM 827 N N . ASP A 1 116 ? 4.304 3.329 -17.019 1.00 91.56 116 ASP A N 1
ATOM 828 C CA . ASP A 1 116 ? 5.064 4.547 -16.797 1.00 91.56 116 ASP A CA 1
ATOM 829 C C . ASP A 1 116 ? 4.894 5.054 -15.353 1.00 91.56 116 ASP A C 1
ATOM 831 O O . ASP A 1 116 ? 3.884 4.777 -14.690 1.00 91.56 116 ASP A O 1
ATOM 835 N N . THR A 1 117 ? 5.856 5.828 -14.849 1.00 90.69 117 THR A N 1
ATOM 836 C CA . THR A 1 117 ? 5.874 6.252 -13.435 1.00 90.69 117 THR A CA 1
ATOM 837 C C . THR A 1 117 ? 4.661 7.110 -13.056 1.00 90.69 117 THR A C 1
ATOM 839 O O . THR A 1 117 ? 4.123 6.983 -11.952 1.00 90.69 117 THR A O 1
ATOM 842 N N . ALA A 1 118 ? 4.153 7.924 -13.986 1.00 91.12 118 ALA A N 1
ATOM 843 C CA . ALA A 1 118 ? 2.923 8.692 -13.784 1.00 91.12 118 ALA A CA 1
ATOM 844 C C . ALA A 1 118 ? 1.692 7.780 -13.608 1.00 91.12 118 ALA A C 1
ATOM 846 O O . ALA A 1 118 ? 0.838 8.026 -12.751 1.00 91.12 118 ALA A O 1
ATOM 847 N N . SER A 1 119 ? 1.616 6.686 -14.371 1.00 90.06 119 SER A N 1
ATOM 848 C CA . SER A 1 119 ? 0.556 5.686 -14.228 1.00 90.06 119 SER A CA 1
ATOM 849 C C . SER A 1 119 ? 0.685 4.917 -12.915 1.00 90.06 119 SER A C 1
ATOM 851 O O . SER A 1 119 ? -0.325 4.686 -12.254 1.00 90.06 119 SER A O 1
ATOM 853 N N . ALA A 1 120 ? 1.904 4.576 -12.484 1.00 89.62 120 ALA A N 1
ATOM 854 C CA . ALA A 1 120 ? 2.142 3.938 -11.187 1.00 89.62 120 ALA A CA 1
ATOM 855 C C . ALA A 1 120 ? 1.649 4.805 -10.012 1.00 89.62 120 ALA A C 1
ATOM 857 O O . ALA A 1 120 ? 1.015 4.292 -9.086 1.00 89.62 120 ALA A O 1
ATOM 858 N N . LEU A 1 121 ? 1.858 6.125 -10.083 1.00 92.94 121 LEU A N 1
ATOM 859 C CA . LEU A 1 121 ? 1.329 7.082 -9.108 1.00 92.94 121 LEU A CA 1
ATOM 860 C C . LEU A 1 121 ? -0.207 7.070 -9.070 1.00 92.94 121 LEU A C 1
ATOM 862 O O . LEU A 1 121 ? -0.798 6.964 -7.993 1.00 92.94 121 LEU A O 1
ATOM 866 N N . ALA A 1 122 ? -0.856 7.118 -10.237 1.00 92.81 122 ALA A N 1
ATOM 867 C CA . ALA A 1 122 ? -2.314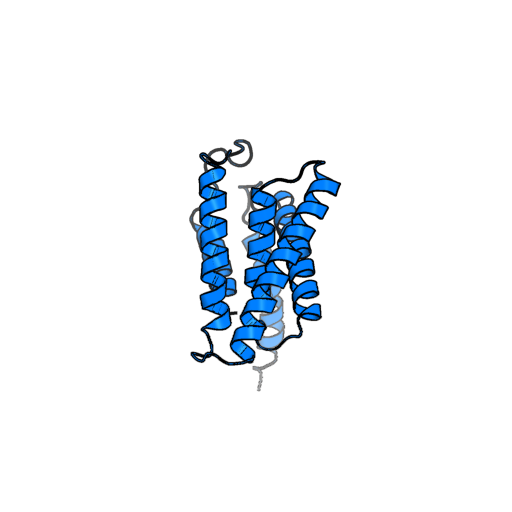 7.052 -10.333 1.00 92.81 122 ALA A CA 1
ATOM 868 C C . ALA A 1 122 ? -2.871 5.722 -9.791 1.00 92.81 122 ALA A C 1
ATOM 870 O O . ALA A 1 122 ? -3.843 5.721 -9.035 1.00 92.81 122 ALA A O 1
ATOM 871 N N . ILE A 1 123 ? -2.230 4.594 -10.114 1.00 91.19 123 ILE A N 1
ATOM 872 C CA . ILE A 1 123 ? -2.613 3.262 -9.625 1.00 91.19 123 ILE A CA 1
ATOM 873 C C . ILE A 1 123 ? -2.509 3.199 -8.099 1.00 91.19 123 ILE A C 1
ATOM 875 O O . ILE A 1 123 ? -3.451 2.755 -7.442 1.00 91.19 123 ILE A O 1
ATOM 879 N N . GLY A 1 124 ? -1.403 3.679 -7.524 1.00 89.88 124 GLY A N 1
ATOM 880 C CA . GLY A 1 124 ? -1.214 3.734 -6.074 1.00 89.88 124 GLY A CA 1
ATOM 881 C C . GLY A 1 124 ? -2.276 4.587 -5.376 1.00 89.88 124 GLY A C 1
ATOM 882 O O . GLY A 1 124 ? -2.868 4.160 -4.382 1.00 89.88 124 GLY A O 1
ATOM 883 N N . ALA A 1 125 ? -2.588 5.756 -5.939 1.00 92.00 125 ALA A N 1
ATOM 884 C CA . ALA A 1 125 ? -3.626 6.640 -5.421 1.00 92.00 125 ALA A CA 1
ATOM 885 C C . ALA A 1 125 ? -5.021 5.987 -5.444 1.00 92.00 125 ALA A C 1
ATOM 887 O O . ALA A 1 125 ? -5.731 5.971 -4.434 1.00 92.00 125 ALA A O 1
ATOM 888 N N . ILE A 1 126 ? -5.406 5.394 -6.576 1.00 93.06 126 ILE A N 1
ATOM 889 C CA . ILE A 1 126 ? -6.697 4.707 -6.728 1.00 93.06 126 ILE A CA 1
ATOM 890 C C . ILE A 1 126 ? -6.781 3.501 -5.786 1.00 93.06 126 ILE A C 1
ATOM 892 O O . ILE A 1 126 ? -7.822 3.282 -5.165 1.00 93.06 126 ILE A O 1
ATOM 896 N N . ALA A 1 127 ? -5.689 2.752 -5.618 1.00 90.00 127 ALA A N 1
ATOM 897 C CA . ALA A 1 127 ? -5.622 1.630 -4.690 1.00 90.00 127 ALA A CA 1
ATOM 898 C C . ALA A 1 127 ? -5.878 2.062 -3.239 1.00 90.00 127 ALA A C 1
ATOM 900 O O . ALA A 1 127 ? -6.679 1.434 -2.541 1.00 90.00 127 ALA A O 1
ATOM 901 N N . GLY A 1 128 ? -5.253 3.160 -2.797 1.00 87.12 128 GLY A N 1
ATOM 902 C CA . GLY A 1 128 ? -5.478 3.741 -1.472 1.00 87.12 128 GLY A CA 1
ATOM 903 C C . GLY A 1 128 ? -6.941 4.139 -1.252 1.00 87.12 128 GLY A C 1
ATOM 904 O O . GLY A 1 128 ? -7.545 3.753 -0.248 1.00 87.12 128 GLY A O 1
ATOM 905 N N . LEU A 1 129 ? -7.546 4.834 -2.225 1.00 90.12 129 LEU A N 1
ATOM 906 C CA . LEU A 1 129 ? -8.967 5.217 -2.205 1.00 90.12 129 LEU A CA 1
ATOM 907 C C . LEU A 1 129 ? -9.893 3.999 -2.119 1.00 90.12 129 LEU A C 1
ATOM 909 O O . LEU A 1 129 ? -10.754 3.922 -1.236 1.00 90.12 129 LEU A O 1
ATOM 913 N N . ALA A 1 130 ? -9.715 3.044 -3.033 1.00 89.31 130 ALA A N 1
ATOM 914 C CA . ALA A 1 130 ? -10.566 1.869 -3.152 1.00 89.31 130 ALA A CA 1
ATOM 915 C C . ALA A 1 130 ? -10.476 0.980 -1.906 1.00 89.31 130 ALA A C 1
ATOM 917 O O . ALA A 1 130 ? -11.500 0.527 -1.389 1.00 89.31 130 ALA A O 1
ATOM 918 N N . CYS A 1 131 ? -9.268 0.774 -1.377 1.00 87.81 131 CYS A N 1
ATOM 919 C CA . CYS A 1 131 ? -9.050 -0.034 -0.184 1.00 87.81 131 CYS A CA 1
ATOM 920 C C . CYS A 1 131 ? -9.654 0.627 1.069 1.00 87.81 131 CYS A C 1
ATOM 922 O O . CYS A 1 131 ? -10.352 -0.037 1.843 1.00 87.81 131 CYS A O 1
ATOM 924 N N . GLN A 1 132 ? -9.506 1.948 1.233 1.00 87.69 132 GLN A N 1
ATOM 925 C CA . GLN A 1 132 ? -10.127 2.663 2.354 1.00 87.69 132 GLN A CA 1
ATOM 926 C C . GLN A 1 132 ? -11.659 2.608 2.283 1.00 87.69 132 GLN A C 1
ATOM 928 O O . GLN A 1 132 ? -12.332 2.403 3.299 1.00 87.69 132 GLN A O 1
ATOM 933 N N . PHE A 1 133 ? -12.224 2.716 1.076 1.00 85.69 133 PHE A N 1
ATOM 934 C CA . PHE A 1 133 ? -13.659 2.561 0.856 1.00 85.69 133 PHE A CA 1
ATOM 935 C C . PHE A 1 133 ? -14.144 1.135 1.161 1.00 85.69 133 PHE A C 1
ATOM 937 O O . PHE A 1 133 ? -15.149 0.964 1.858 1.00 85.69 133 PHE A O 1
ATOM 944 N N . ALA A 1 134 ? -13.409 0.109 0.725 1.00 82.75 134 ALA A N 1
ATOM 945 C CA . ALA A 1 134 ? -13.734 -1.293 0.981 1.00 82.75 134 ALA A CA 1
ATOM 946 C C . ALA A 1 134 ? -13.745 -1.632 2.485 1.00 82.75 134 ALA A C 1
ATOM 948 O O . ALA A 1 134 ? -14.689 -2.267 2.968 1.00 82.75 134 ALA A O 1
ATOM 949 N N . LEU A 1 135 ? -12.760 -1.152 3.257 1.00 81.38 135 LEU A N 1
ATOM 950 C CA . LEU A 1 135 ? -12.737 -1.336 4.716 1.00 81.38 135 LEU A CA 1
ATOM 951 C C . LEU A 1 135 ? -13.944 -0.686 5.405 1.00 81.38 135 LEU A C 1
ATOM 953 O O . LEU A 1 135 ? -14.512 -1.251 6.343 1.00 81.38 135 LEU A O 1
ATOM 957 N N . ARG A 1 136 ? -14.394 0.473 4.918 1.00 76.06 136 ARG A N 1
ATOM 958 C CA . ARG A 1 136 ? -15.604 1.123 5.441 1.00 76.06 136 ARG A CA 1
ATOM 959 C C . ARG A 1 136 ? -16.869 0.360 5.091 1.00 76.06 136 ARG A C 1
ATOM 961 O O . ARG A 1 136 ? -17.762 0.250 5.935 1.00 76.06 136 ARG A O 1
ATOM 968 N N . LEU A 1 137 ? -16.951 -0.180 3.876 1.00 73.44 137 LEU A N 1
ATOM 969 C CA . LEU A 1 137 ? -18.080 -1.014 3.481 1.00 73.44 137 LEU A CA 1
ATOM 970 C C . LEU A 1 137 ? -18.180 -2.240 4.393 1.00 73.44 137 LEU A C 1
ATOM 972 O O . LEU A 1 137 ? -19.275 -2.546 4.854 1.00 73.44 137 LEU A O 1
ATOM 976 N N . LYS A 1 138 ? -17.045 -2.855 4.758 1.00 63.19 138 LYS A N 1
ATOM 977 C CA . LYS A 1 138 ? -16.989 -3.946 5.744 1.00 63.19 138 LYS A CA 1
ATOM 978 C C . LYS A 1 138 ? -17.574 -3.533 7.101 1.00 63.19 138 LYS A C 1
ATOM 980 O O . LYS A 1 138 ? -18.375 -4.279 7.654 1.00 63.19 138 LYS A O 1
ATOM 985 N N . GLY A 1 139 ? -17.243 -2.341 7.609 1.00 58.12 139 GLY A N 1
ATOM 986 C CA . GLY A 1 139 ? -17.786 -1.817 8.875 1.00 58.12 139 GLY A CA 1
ATOM 987 C C . GLY A 1 139 ? -19.301 -1.540 8.857 1.00 58.12 139 GLY A C 1
ATOM 988 O O . GLY A 1 139 ? -19.975 -1.672 9.887 1.00 58.12 139 GLY A O 1
ATOM 989 N N . ARG A 1 140 ? -19.852 -1.199 7.681 1.00 53.72 140 ARG A N 1
ATOM 990 C CA . ARG A 1 140 ? -21.300 -1.000 7.463 1.00 53.72 140 ARG A CA 1
ATOM 991 C C . ARG A 1 140 ? -22.044 -2.302 7.176 1.00 53.72 140 ARG A C 1
ATOM 993 O O . ARG A 1 140 ? -23.184 -2.456 7.604 1.00 53.72 140 ARG A O 1
ATOM 1000 N N . SER A 1 141 ? -21.420 -3.231 6.459 1.00 47.94 141 SER A N 1
ATOM 1001 C CA . SER A 1 141 ? -22.030 -4.499 6.084 1.00 47.94 141 SER A CA 1
ATOM 1002 C C . SER A 1 141 ? -22.216 -5.384 7.314 1.00 47.94 141 SER A C 1
ATOM 1004 O O . SER A 1 141 ? -21.305 -5.635 8.101 1.00 47.94 141 SER A O 1
ATOM 1006 N N . SER A 1 142 ? -23.429 -5.891 7.474 1.00 45.12 142 SER A N 1
ATOM 1007 C CA . SER A 1 142 ? -23.882 -6.772 8.549 1.00 45.12 142 SER A CA 1
ATOM 1008 C C . SER A 1 142 ? -23.238 -8.167 8.543 1.00 45.12 142 SER A C 1
ATOM 1010 O O . SER A 1 142 ? -23.687 -9.029 9.298 1.00 45.12 142 SER A O 1
ATOM 1012 N N . PHE A 1 143 ? -22.155 -8.383 7.781 1.00 46.56 143 PHE A N 1
ATOM 1013 C CA . PHE A 1 143 ? -21.386 -9.636 7.739 1.00 46.56 143 PHE A CA 1
ATOM 1014 C C . PHE A 1 143 ? -20.840 -10.039 9.119 1.00 46.56 143 PHE A C 1
ATOM 1016 O O . PHE A 1 143 ? -20.535 -11.199 9.368 1.00 46.56 143 PHE A O 1
ATOM 1023 N N . GLY A 1 144 ? -20.789 -9.080 10.049 1.00 44.78 144 GLY A N 1
ATOM 1024 C CA . GLY A 1 144 ? -20.483 -9.313 11.452 1.00 44.78 144 GLY A CA 1
ATOM 1025 C C . GLY A 1 144 ? -21.562 -8.897 12.453 1.00 44.78 144 GLY A C 1
ATOM 1026 O O . GLY A 1 144 ? -21.229 -8.889 13.626 1.00 44.78 144 GLY A O 1
ATOM 1027 N N . ARG A 1 145 ? -22.808 -8.541 12.090 1.00 46.03 145 ARG A N 1
ATOM 1028 C CA . ARG A 1 145 ? -23.815 -8.047 13.074 1.00 46.03 145 ARG A CA 1
ATOM 1029 C C . ARG A 1 145 ? -24.995 -8.973 13.370 1.00 46.03 145 ARG A C 1
ATOM 1031 O O . ARG A 1 145 ? -25.573 -8.836 14.439 1.00 46.03 145 ARG A O 1
ATOM 1038 N N . ARG A 1 146 ? -25.341 -9.939 12.517 1.00 39.75 146 ARG A N 1
ATOM 1039 C CA . ARG A 1 146 ? -26.458 -10.864 12.793 1.00 39.75 146 ARG A CA 1
ATOM 1040 C C . ARG A 1 146 ? -26.017 -12.318 12.671 1.00 39.75 146 ARG A C 1
ATOM 1042 O O . ARG A 1 146 ? -25.862 -12.825 11.569 1.00 39.75 146 ARG A O 1
ATOM 1049 N N . ARG A 1 147 ? -25.875 -13.007 13.808 1.00 51.41 147 ARG A N 1
ATOM 1050 C CA . ARG A 1 147 ? -26.119 -14.455 13.872 1.00 51.41 147 ARG A CA 1
ATOM 1051 C C . ARG A 1 147 ? -27.615 -14.639 14.143 1.00 51.41 147 ARG A C 1
ATOM 1053 O O . ARG A 1 147 ? -28.030 -14.773 15.283 1.00 51.41 147 ARG A O 1
ATOM 1060 N N . SER A 1 148 ? -28.415 -14.580 13.088 1.00 43.53 148 SER A N 1
ATOM 1061 C CA . SER A 1 148 ? -29.700 -15.279 13.003 1.00 43.53 148 SER A CA 1
ATOM 1062 C C . SER A 1 148 ? -30.156 -15.236 11.545 1.00 43.53 148 SER A C 1
ATOM 1064 O O . SER A 1 148 ? -30.378 -14.172 10.976 1.00 43.53 148 SER A O 1
ATOM 1066 N N . THR A 1 149 ? -30.250 -16.424 10.949 1.00 35.16 149 THR A N 1
ATOM 1067 C CA . THR A 1 149 ? -30.515 -16.746 9.533 1.00 35.16 149 THR A CA 1
ATOM 1068 C C . THR A 1 149 ? -29.312 -16.602 8.577 1.00 35.16 149 THR A C 1
ATOM 1070 O O . THR A 1 149 ? -28.832 -15.497 8.321 1.00 35.16 149 THR A O 1
ATOM 1073 N N . PRO A 1 150 ? -28.787 -17.712 8.020 1.00 40.19 150 PRO A N 1
ATOM 1074 C CA . PRO A 1 150 ? -27.801 -17.643 6.951 1.00 40.19 150 PRO A CA 1
ATOM 1075 C C . PRO A 1 150 ? -28.472 -17.148 5.661 1.00 40.19 150 PRO A C 1
ATOM 1077 O O . PRO A 1 150 ? -29.128 -17.904 4.947 1.00 40.19 150 PRO A O 1
ATOM 1080 N N . CYS A 1 151 ? -28.247 -15.879 5.311 1.00 44.16 151 CYS A N 1
ATOM 1081 C CA . CYS A 1 151 ? -28.615 -15.307 4.009 1.00 44.16 151 CYS A CA 1
ATOM 1082 C C . CYS A 1 151 ? -27.938 -16.013 2.811 1.00 44.16 151 CYS A C 1
ATOM 1084 O O . CYS A 1 151 ? -28.328 -15.785 1.666 1.00 44.16 151 CYS A O 1
ATOM 1086 N N . TRP A 1 152 ? -26.978 -16.918 3.047 1.00 44.41 152 TRP A N 1
ATOM 1087 C CA . TRP A 1 152 ? -26.411 -17.797 2.016 1.00 44.41 152 TRP A CA 1
ATOM 1088 C C . TRP A 1 152 ? -27.480 -18.713 1.384 1.00 44.41 152 TRP A C 1
ATOM 1090 O O . TRP A 1 152 ? -27.425 -18.970 0.184 1.00 44.41 152 TRP A O 1
ATOM 1100 N N . ALA A 1 153 ? -28.536 -19.076 2.130 1.00 40.91 153 ALA A N 1
ATOM 1101 C CA . ALA A 1 153 ? -29.692 -19.806 1.595 1.00 40.91 153 ALA A CA 1
ATOM 1102 C C . ALA A 1 153 ? -30.523 -18.993 0.579 1.00 40.91 153 ALA A C 1
ATOM 1104 O O . ALA A 1 153 ? -31.304 -19.570 -0.172 1.00 40.91 153 ALA A O 1
ATOM 1105 N N . ARG A 1 154 ? -30.360 -17.660 0.523 1.00 40.69 154 ARG A N 1
ATOM 1106 C CA . ARG A 1 154 ? -31.123 -16.781 -0.380 1.00 40.69 154 ARG A CA 1
ATOM 1107 C C . ARG A 1 154 ? -30.268 -16.183 -1.506 1.00 40.69 154 ARG A C 1
ATOM 1109 O O . ARG A 1 154 ? -30.782 -15.978 -2.598 1.00 40.69 154 ARG A O 1
ATOM 1116 N N . SER A 1 155 ? -28.962 -15.990 -1.300 1.00 38.16 155 SER A N 1
ATOM 1117 C CA . SER A 1 155 ? -28.072 -15.413 -2.326 1.00 38.16 155 SER A CA 1
ATOM 1118 C C . SER A 1 155 ? -27.402 -16.430 -3.256 1.00 38.16 155 SER A C 1
ATOM 1120 O O . SER A 1 155 ? -26.960 -16.032 -4.326 1.00 38.16 155 SER A O 1
ATOM 1122 N N . ILE A 1 156 ? -27.367 -17.729 -2.933 1.00 42.84 156 ILE A N 1
ATOM 1123 C CA . ILE A 1 156 ? -26.964 -18.765 -3.915 1.00 42.84 156 ILE A CA 1
ATOM 1124 C C . ILE A 1 156 ? -28.111 -19.158 -4.840 1.00 42.84 156 ILE A C 1
ATOM 1126 O O . ILE A 1 156 ? -27.874 -19.640 -5.949 1.00 42.84 156 ILE A O 1
ATOM 1130 N N . ALA A 1 157 ? -29.356 -18.902 -4.438 1.00 39.16 157 ALA A N 1
ATOM 1131 C CA . ALA A 1 157 ? -30.516 -19.134 -5.290 1.00 39.16 157 ALA A CA 1
ATOM 1132 C C . ALA A 1 157 ? -30.545 -18.208 -6.525 1.00 39.16 157 ALA A C 1
ATOM 1134 O O . ALA A 1 157 ? -31.241 -18.511 -7.487 1.00 39.16 157 ALA A O 1
ATOM 1135 N N . ILE A 1 158 ? -29.769 -17.115 -6.545 1.00 43.41 158 ILE A N 1
ATOM 1136 C CA . ILE A 1 158 ? -29.798 -16.142 -7.649 1.00 43.41 158 ILE A CA 1
ATOM 1137 C C . ILE A 1 158 ? -28.792 -16.494 -8.768 1.00 43.41 158 ILE A C 1
ATOM 1139 O O . ILE A 1 158 ? -29.204 -16.516 -9.928 1.00 43.41 158 ILE A O 1
ATOM 1143 N N . PRO A 1 159 ? -27.528 -16.885 -8.495 1.00 40.16 159 PRO A N 1
ATOM 1144 C CA . PRO A 1 159 ? -26.629 -17.339 -9.558 1.00 40.16 159 PRO A CA 1
ATOM 1145 C C . PRO A 1 159 ? -27.029 -18.707 -10.128 1.00 40.16 159 PRO A C 1
ATOM 1147 O O . PRO A 1 159 ? -26.942 -18.917 -11.334 1.00 40.16 159 PRO A O 1
ATOM 1150 N N . SER A 1 160 ? -27.527 -19.625 -9.287 1.00 38.66 160 SER A N 1
ATOM 1151 C CA . SER A 1 160 ? -27.887 -20.988 -9.716 1.00 38.66 160 SER A CA 1
ATOM 1152 C C . SER A 1 160 ? -29.185 -21.062 -10.537 1.00 38.66 160 SER A C 1
ATOM 1154 O O . SER A 1 160 ? -29.322 -21.962 -11.370 1.00 38.66 160 SER A O 1
ATOM 1156 N N . ALA A 1 161 ? -30.101 -20.096 -10.389 1.00 43.22 161 ALA A N 1
ATOM 1157 C CA . ALA A 1 161 ? -31.274 -19.962 -11.255 1.00 43.22 161 ALA A CA 1
ATOM 1158 C C . ALA A 1 161 ? -30.894 -19.515 -12.679 1.00 43.22 161 ALA A C 1
ATOM 1160 O O . ALA A 1 161 ? -31.430 -20.043 -13.653 1.00 43.22 161 ALA A O 1
ATOM 1161 N N . ILE A 1 162 ? -29.908 -18.621 -12.821 1.00 43.97 162 ILE A N 1
ATOM 1162 C CA . ILE A 1 162 ? -29.443 -18.130 -14.129 1.00 43.97 162 ILE A CA 1
ATOM 1163 C C . ILE A 1 162 ? -28.664 -19.223 -14.877 1.00 43.97 162 ILE A C 1
ATOM 1165 O O . ILE A 1 162 ? -28.881 -19.429 -16.073 1.00 43.97 162 ILE A O 1
ATOM 1169 N N . THR A 1 163 ? -27.841 -20.016 -14.179 1.00 43.91 163 THR A N 1
ATOM 1170 C CA . THR A 1 163 ? -27.137 -21.146 -14.811 1.00 43.91 163 THR A CA 1
ATOM 1171 C C . THR A 1 163 ? -28.078 -22.309 -15.152 1.00 43.91 163 THR A C 1
ATOM 1173 O O . THR A 1 163 ? -27.883 -22.946 -16.184 1.00 43.91 163 THR A O 1
ATOM 1176 N N . ARG A 1 164 ? -29.145 -22.570 -14.373 1.00 43.16 164 ARG A N 1
ATOM 1177 C CA . ARG A 1 164 ? -30.167 -23.581 -14.737 1.00 43.16 164 ARG A CA 1
ATOM 1178 C C . ARG A 1 164 ? -31.025 -23.167 -15.936 1.00 43.16 164 ARG A C 1
ATOM 1180 O O . ARG A 1 164 ? -31.358 -24.027 -16.753 1.00 43.16 164 ARG A O 1
ATOM 1187 N N . VAL A 1 165 ? -31.343 -21.880 -16.086 1.00 49.66 165 VAL A N 1
ATOM 1188 C CA . VAL A 1 165 ? -32.087 -21.371 -17.253 1.00 49.66 165 VAL A CA 1
ATOM 1189 C C . VAL A 1 165 ? -31.234 -21.422 -18.527 1.00 49.66 165 VAL A C 1
ATOM 1191 O O . VAL A 1 165 ? -31.750 -21.790 -19.581 1.00 49.66 165 VAL A O 1
ATOM 1194 N N . MET A 1 166 ? -29.923 -21.169 -18.438 1.00 40.59 166 MET A N 1
ATOM 1195 C CA . MET A 1 166 ? -29.022 -21.289 -19.594 1.00 40.59 166 MET A CA 1
ATOM 1196 C C . MET A 1 166 ? -28.596 -22.733 -19.911 1.00 40.59 166 MET A C 1
ATOM 1198 O O . MET A 1 166 ? -28.462 -23.077 -21.083 1.00 40.59 166 MET A O 1
ATOM 1202 N N . TYR A 1 167 ? -28.439 -23.611 -18.913 1.00 37.72 167 TYR A N 1
ATOM 1203 C CA . TYR A 1 167 ? -28.033 -25.006 -19.145 1.00 37.72 167 TYR A CA 1
ATOM 1204 C C . TYR A 1 167 ? -29.192 -25.908 -19.617 1.00 37.72 167 TYR A C 1
ATOM 1206 O O . TYR A 1 167 ? -28.959 -26.849 -20.373 1.00 37.72 167 TYR A O 1
ATOM 1214 N N . SER A 1 168 ? -30.455 -25.609 -19.266 1.00 40.47 168 SER A N 1
ATOM 1215 C CA . SER A 1 168 ? -31.609 -26.402 -19.744 1.00 40.47 168 SER A CA 1
ATOM 1216 C C . SER A 1 168 ? -31.977 -26.172 -21.219 1.00 40.47 168 SER A C 1
ATOM 1218 O O . SER A 1 168 ? -32.693 -26.986 -21.797 1.00 40.47 168 SER A O 1
ATOM 1220 N N . ARG A 1 169 ? -31.444 -25.122 -21.865 1.00 46.53 169 ARG A N 1
ATOM 1221 C CA . ARG A 1 169 ? -31.633 -24.861 -23.307 1.00 46.53 169 ARG A CA 1
ATOM 1222 C C . ARG A 1 169 ? -30.595 -25.524 -24.218 1.00 46.53 169 ARG A C 1
ATOM 1224 O O . ARG A 1 169 ? -30.711 -25.400 -25.429 1.00 46.53 169 ARG A O 1
ATOM 1231 N N . ARG A 1 170 ? -29.604 -26.244 -23.672 1.00 50.78 170 ARG A N 1
ATOM 1232 C CA . ARG A 1 170 ? -28.558 -26.926 -24.466 1.00 50.78 170 ARG A CA 1
ATOM 1233 C C . ARG A 1 170 ? -28.649 -28.458 -24.461 1.00 50.78 170 ARG A C 1
ATOM 1235 O O . ARG A 1 170 ? -27.739 -29.123 -24.944 1.00 50.78 170 ARG A O 1
ATOM 1242 N N . ARG A 1 171 ? -29.736 -29.020 -23.918 1.00 49.19 171 ARG A N 1
ATOM 1243 C CA . ARG A 1 171 ? -30.075 -30.451 -23.999 1.00 49.19 171 ARG A CA 1
ATOM 1244 C C . ARG A 1 171 ? -31.581 -30.648 -24.169 1.00 49.19 171 ARG A C 1
ATOM 1246 O O . ARG A 1 171 ? -32.264 -31.041 -23.228 1.00 49.19 171 ARG A O 1
ATOM 1253 N N . ARG A 1 172 ? -32.081 -30.398 -25.375 1.00 35.25 172 ARG A N 1
ATOM 1254 C CA . ARG A 1 172 ? -33.146 -31.193 -26.003 1.00 35.25 172 ARG A CA 1
ATOM 1255 C C . ARG A 1 172 ? -32.781 -31.325 -27.495 1.00 35.25 172 ARG A C 1
ATOM 1257 O O . ARG A 1 172 ? -32.198 -30.368 -28.000 1.00 35.25 172 ARG A O 1
ATOM 1264 N N . PRO A 1 173 ? -32.968 -32.521 -28.082 1.00 48.09 173 PRO A N 1
ATOM 1265 C CA . PRO A 1 173 ? -32.417 -32.927 -29.380 1.00 48.09 173 PRO A CA 1
ATOM 1266 C C . PRO A 1 173 ? -32.893 -32.059 -30.544 1.00 48.09 173 PRO A C 1
ATOM 1268 O O . PRO A 1 173 ? -34.020 -31.523 -30.447 1.00 48.09 173 PRO A O 1
#

Sequence (173 aa):
MVVHASAGAAALAILVVVGRRAGWPDSETVPHSVPLTIVRAGILWFGWFGFNAGDGLQANGVAAQALLNTHVAAAAGLVIWLILEWFRQGRATVLGAATGAVAGLATVTPCAGYVDTASALAIGAIAGLACQFALRLKGRSSFGRRRSTPCWARSIAIPSAITRVMYSRRRRP

Secondary structure (DSSP, 8-state):
-HHHHHHHHHHHHHHHHH-PPTTTTT-----S-HHHHHHHHHHHHHHHHHHHHSTTSS-SHHHHHHHHHHHHHHHHHHHHHHHHHHHHHSS--HHHHHHHHHHHHHHHGGGTTTS-HHHHHHHHHHHHHHHHHHHHHHHHSGGGT--SS-THHHHSHHHHHHHHHHHTTS---